Protein AF-A0AAD2D9B4-F1 (afdb_monomer_lite)

Secondary structure (DSSP, 8-state):
------------------------------------HHHHHHHHHHHHHHHHHHHHHHHHHHHHHHHHHHHHHHHH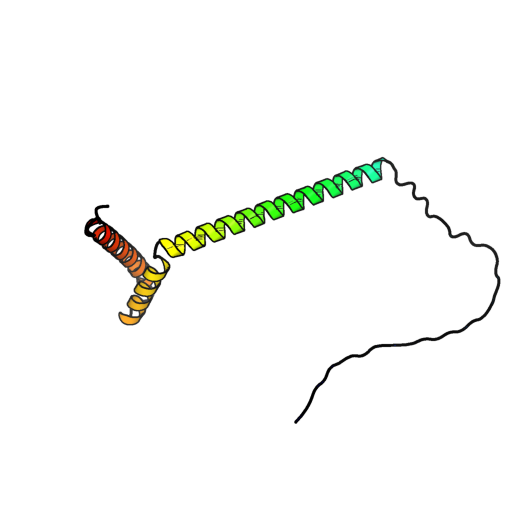HT-HHHHHHHHHHHHHHTT--GGGHHHHHHHHHHHHHHHHHHHHHHS-----

pLDDT: mean 79.65, std 20.53, range [39.72, 98.31]

Radius of gyration: 36.14 Å; chains: 1; bounding box: 75×76×69 Å

Organism: Euplotes crassus (NCBI:txid5936)

Sequence (128 aa):
MSDKSKEENPKTFVTGGEDDKKDDGSQHSGEDNNETEEERKKREEEEAAEQERIRQEEEKAKKRQEQAVLFEEYVEQSGLKYSFQIIFTEIISNQIREDQVFAYTAMRLRQIGSELDNLEKSAPKEEQ

Structure (mmCIF, N/CA/C/O backbone):
data_AF-A0AAD2D9B4-F1
#
_entry.id   AF-A0AAD2D9B4-F1
#
loop_
_atom_site.group_PDB
_atom_site.id
_atom_site.type_symbol
_atom_site.label_atom_id
_atom_site.label_alt_id
_atom_site.label_comp_id
_atom_site.label_asym_id
_atom_site.label_entity_id
_atom_site.label_seq_id
_atom_site.pdbx_PDB_ins_code
_atom_site.Cartn_x
_atom_site.Cartn_y
_atom_site.Cartn_z
_atom_site.occupancy
_atom_site.B_iso_or_equiv
_atom_site.auth_seq_id
_atom_site.auth_comp_id
_atom_site.auth_asym_id
_atom_site.auth_atom_id
_atom_site.pdbx_PDB_model_num
ATOM 1 N N . MET A 1 1 ? 40.328 -26.879 22.144 1.00 39.72 1 MET A N 1
ATOM 2 C CA . MET A 1 1 ? 40.714 -28.217 21.652 1.00 39.72 1 MET A CA 1
ATOM 3 C C . MET A 1 1 ? 39.632 -28.610 20.664 1.00 39.72 1 MET A C 1
ATOM 5 O O . MET A 1 1 ? 38.502 -28.749 21.098 1.00 39.72 1 MET A O 1
ATOM 9 N N . SER A 1 2 ? 39.863 -28.329 19.377 1.00 44.84 2 SER A N 1
ATOM 10 C CA . SER A 1 2 ? 40.110 -29.350 18.329 1.00 44.84 2 SER A CA 1
ATOM 11 C C . SER A 1 2 ? 38.763 -29.742 17.684 1.00 44.84 2 SER A C 1
ATOM 13 O O . SER A 1 2 ? 37.821 -29.993 18.413 1.00 44.84 2 SER A O 1
ATOM 15 N N . ASP A 1 3 ? 38.528 -29.734 16.372 1.00 47.59 3 ASP A N 1
ATOM 16 C CA . ASP A 1 3 ? 39.446 -29.810 15.242 1.00 47.59 3 ASP A CA 1
ATOM 17 C C . ASP A 1 3 ? 38.876 -29.198 13.949 1.00 47.59 3 ASP A C 1
ATOM 19 O O . ASP A 1 3 ? 37.669 -29.079 13.746 1.00 47.59 3 ASP A O 1
ATOM 23 N N . LYS A 1 4 ? 39.820 -28.828 13.081 1.00 52.16 4 LYS A N 1
ATOM 24 C CA . LYS A 1 4 ? 39.692 -28.395 11.684 1.00 52.16 4 LYS A CA 1
ATOM 25 C C . LYS A 1 4 ? 39.481 -29.601 10.759 1.00 52.16 4 LYS A C 1
ATOM 27 O O . LYS A 1 4 ? 40.142 -30.617 10.925 1.00 52.16 4 LYS A O 1
ATOM 32 N N . SER A 1 5 ? 38.731 -29.407 9.681 1.00 53.41 5 SER A N 1
ATOM 33 C CA . SER A 1 5 ? 38.915 -30.053 8.362 1.00 53.41 5 SER A CA 1
ATOM 34 C C . SER A 1 5 ? 38.020 -29.267 7.387 1.00 53.41 5 SER A C 1
ATOM 36 O O . SER A 1 5 ? 36.832 -29.147 7.640 1.00 53.41 5 SER A O 1
ATOM 38 N N . LYS A 1 6 ? 38.454 -28.499 6.375 1.00 51.12 6 LYS A N 1
ATOM 39 C CA . LYS A 1 6 ? 39.564 -28.581 5.408 1.00 51.12 6 LYS A CA 1
ATOM 40 C C . LYS A 1 6 ? 39.600 -29.918 4.682 1.00 51.12 6 LYS A C 1
ATOM 42 O O . LYS A 1 6 ? 40.347 -30.807 5.064 1.00 51.12 6 LYS A O 1
ATOM 47 N N . GLU A 1 7 ? 38.813 -29.995 3.619 1.00 50.00 7 GLU A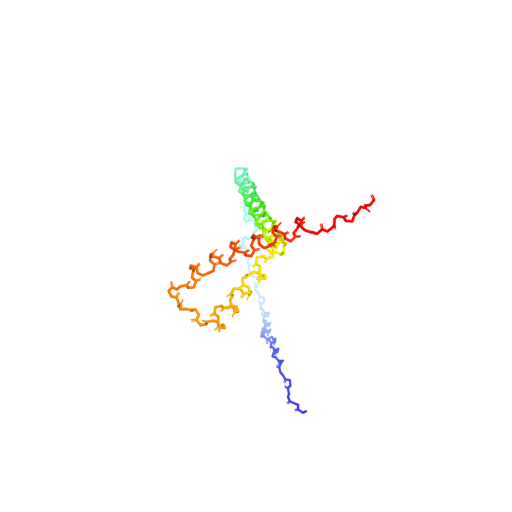 N 1
ATOM 48 C CA . GLU A 1 7 ? 38.896 -31.036 2.606 1.00 50.00 7 GLU A CA 1
ATOM 49 C C . GLU A 1 7 ? 39.417 -30.384 1.316 1.00 50.00 7 GLU A C 1
ATOM 51 O O . GLU A 1 7 ? 38.682 -29.796 0.528 1.00 50.00 7 GLU A O 1
ATOM 56 N N . GLU A 1 8 ? 40.742 -30.391 1.179 1.00 48.50 8 GLU A N 1
ATOM 57 C CA . GLU A 1 8 ? 41.437 -30.242 -0.097 1.00 48.50 8 GLU A CA 1
ATOM 58 C C . GLU A 1 8 ? 41.769 -31.655 -0.576 1.00 48.50 8 GLU A C 1
ATOM 60 O O . GLU A 1 8 ? 42.336 -32.438 0.184 1.00 48.50 8 GLU A O 1
ATOM 65 N N . ASN A 1 9 ? 41.480 -31.970 -1.837 1.00 47.16 9 ASN A N 1
ATOM 66 C CA . ASN A 1 9 ? 42.105 -33.105 -2.508 1.00 47.16 9 ASN A CA 1
ATOM 67 C C . ASN A 1 9 ? 42.480 -32.714 -3.944 1.00 47.16 9 ASN A C 1
ATOM 69 O O . ASN A 1 9 ? 41.607 -32.631 -4.809 1.00 47.16 9 ASN A O 1
ATOM 73 N N . PRO A 1 10 ? 43.770 -32.452 -4.216 1.00 52.94 10 PRO A N 1
ATOM 74 C CA . PRO A 1 10 ? 44.301 -32.332 -5.562 1.00 52.94 10 PRO A CA 1
ATOM 75 C C . PRO A 1 10 ? 45.029 -33.618 -6.010 1.00 52.94 10 PRO A C 1
ATOM 77 O O . PRO A 1 10 ? 45.636 -34.318 -5.205 1.00 52.94 10 PRO A O 1
ATOM 80 N N . LYS A 1 11 ? 45.082 -33.800 -7.338 1.00 52.59 11 LYS A N 1
ATOM 81 C CA . LYS A 1 11 ? 46.029 -34.620 -8.130 1.00 52.59 11 LYS A CA 1
ATOM 82 C C . LYS A 1 11 ? 45.796 -36.137 -8.226 1.00 52.59 11 LYS A C 1
ATOM 84 O O . LYS A 1 11 ? 46.232 -36.925 -7.397 1.00 52.59 11 LYS A O 1
ATOM 89 N N . THR A 1 12 ? 45.340 -36.529 -9.408 1.00 48.00 12 THR A N 1
ATOM 90 C CA . THR A 1 12 ? 45.703 -37.756 -10.134 1.00 48.00 12 THR A CA 1
ATOM 91 C C . THR A 1 12 ? 46.033 -37.313 -11.569 1.00 48.00 12 THR A C 1
ATOM 93 O O . THR A 1 12 ? 45.426 -36.372 -12.063 1.00 48.00 12 THR A O 1
ATOM 96 N N . PHE A 1 13 ? 46.976 -37.842 -12.335 1.00 40.28 13 PHE A N 1
ATOM 97 C CA . PHE A 1 13 ? 48.127 -38.708 -12.128 1.00 40.28 13 PHE A CA 1
ATOM 98 C C . PHE A 1 13 ? 48.972 -38.476 -13.398 1.00 40.28 13 PHE A C 1
ATOM 100 O O . PHE A 1 13 ? 48.437 -38.504 -14.505 1.00 40.28 13 PHE A O 1
ATOM 107 N N . VAL A 1 14 ? 50.262 -38.172 -13.250 1.00 48.69 14 VAL A N 1
ATOM 108 C CA . VAL A 1 14 ? 51.209 -38.087 -14.371 1.00 48.69 14 VAL A CA 1
ATOM 109 C C . VAL A 1 14 ? 51.577 -39.511 -14.772 1.00 48.69 14 VAL A C 1
ATOM 111 O O . VAL A 1 14 ? 52.096 -40.253 -13.944 1.00 48.69 14 VAL A O 1
ATOM 114 N N . THR A 1 15 ? 51.365 -39.880 -16.035 1.00 49.75 15 THR A N 1
ATOM 115 C CA . THR A 1 15 ? 52.122 -40.970 -16.666 1.00 49.75 15 THR A CA 1
ATOM 116 C C . THR A 1 15 ? 52.695 -40.454 -17.973 1.00 49.75 15 THR A C 1
ATOM 118 O O . THR A 1 15 ? 51.970 -40.173 -18.921 1.00 49.75 15 THR A O 1
ATOM 121 N N . GLY A 1 16 ? 54.011 -40.252 -17.958 1.00 42.81 16 GLY A N 1
ATOM 122 C CA . GLY A 1 16 ? 54.818 -40.163 -19.162 1.00 42.81 16 GLY A CA 1
ATOM 123 C C . GLY A 1 16 ? 55.048 -41.563 -19.725 1.00 42.81 16 GLY A C 1
ATOM 124 O O . GLY A 1 16 ? 55.151 -42.536 -18.977 1.00 42.81 16 GLY A O 1
ATOM 125 N N . GLY A 1 17 ? 55.129 -41.627 -21.044 1.00 41.19 17 GLY A N 1
ATOM 126 C CA . GLY A 1 17 ? 55.522 -42.792 -21.818 1.00 41.19 17 GLY A CA 1
ATOM 127 C C . GLY A 1 17 ? 55.848 -42.304 -23.219 1.00 41.19 17 GLY A C 1
ATOM 128 O O . GLY A 1 17 ? 54.961 -42.213 -24.061 1.00 41.19 17 GLY A O 1
ATOM 129 N N . GLU A 1 18 ? 57.097 -41.882 -23.406 1.00 51.19 18 GLU A N 1
ATOM 130 C CA . GLU A 1 18 ? 57.710 -41.687 -24.717 1.00 51.19 18 GLU A CA 1
ATOM 131 C C . GLU A 1 18 ? 57.751 -43.035 -25.442 1.00 51.19 18 GLU A C 1
ATOM 133 O O . GLU A 1 18 ? 58.260 -44.004 -24.888 1.00 51.19 18 GLU A O 1
ATOM 138 N N . ASP A 1 19 ? 57.257 -43.080 -26.678 1.00 48.44 19 ASP A N 1
ATOM 139 C CA . ASP A 1 19 ? 57.765 -44.001 -27.690 1.00 48.44 19 ASP A CA 1
ATOM 140 C C . ASP A 1 19 ? 57.604 -43.372 -29.080 1.00 48.44 19 ASP A C 1
ATOM 142 O O . ASP A 1 19 ? 56.509 -43.108 -29.580 1.00 48.44 19 ASP A O 1
ATOM 146 N N . ASP A 1 20 ? 58.766 -43.106 -29.666 1.00 50.34 20 ASP A N 1
ATOM 147 C CA . ASP A 1 20 ? 59.031 -42.564 -30.989 1.00 50.34 20 ASP A CA 1
ATOM 148 C C . ASP A 1 20 ? 58.555 -43.540 -32.082 1.00 50.34 20 ASP A C 1
ATOM 150 O O . ASP A 1 20 ? 59.124 -44.622 -32.255 1.00 50.34 20 ASP A O 1
ATOM 154 N N . LYS A 1 21 ? 57.564 -43.142 -32.888 1.00 53.25 21 LYS A N 1
ATOM 155 C CA . LYS A 1 21 ? 57.385 -43.662 -34.252 1.00 53.25 21 LYS A CA 1
ATOM 156 C C . LYS A 1 21 ? 56.956 -42.547 -35.195 1.00 53.25 21 LYS A C 1
ATOM 158 O O . LYS A 1 21 ? 55.825 -42.077 -35.169 1.00 53.25 21 LYS A O 1
ATOM 163 N N . LYS A 1 22 ? 57.898 -42.178 -36.064 1.00 50.75 22 LYS A N 1
ATOM 164 C CA . LYS A 1 22 ? 57.657 -41.513 -37.344 1.00 50.75 22 LYS A CA 1
ATOM 165 C C . LYS A 1 22 ? 56.643 -42.331 -38.143 1.00 50.75 22 LYS A C 1
ATOM 167 O O . LYS A 1 22 ? 56.943 -43.475 -38.478 1.00 50.75 22 LYS A O 1
ATOM 172 N N . ASP A 1 23 ? 55.513 -41.725 -38.478 1.00 44.22 23 ASP A N 1
ATOM 173 C CA . ASP A 1 23 ? 54.755 -42.108 -39.659 1.00 44.22 23 ASP A CA 1
ATOM 174 C C . ASP A 1 23 ? 54.192 -40.866 -40.351 1.00 44.22 23 ASP A C 1
ATOM 176 O O . ASP A 1 23 ? 53.851 -39.854 -39.736 1.00 44.22 23 ASP A O 1
ATOM 180 N N . ASP A 1 24 ? 54.252 -40.969 -41.661 1.00 44.50 24 ASP A N 1
ATOM 181 C CA . ASP A 1 24 ? 54.044 -39.995 -42.709 1.00 44.50 24 ASP A CA 1
ATOM 182 C C . ASP A 1 24 ? 52.547 -39.700 -42.894 1.00 44.50 24 ASP A C 1
ATOM 184 O O . ASP A 1 24 ? 51.716 -40.603 -42.907 1.00 44.50 24 ASP A O 1
ATOM 188 N N . GLY A 1 25 ? 52.224 -38.416 -43.057 1.00 50.88 25 GLY A N 1
ATOM 189 C CA . GLY A 1 25 ? 51.124 -38.006 -43.922 1.00 50.88 25 GLY A CA 1
ATOM 190 C C . GLY A 1 25 ? 49.711 -38.358 -43.467 1.00 50.88 25 GLY A C 1
ATOM 191 O O . GLY A 1 25 ? 49.075 -39.255 -44.009 1.00 50.88 25 GLY A O 1
ATOM 192 N N . SER A 1 26 ? 49.122 -37.516 -42.618 1.00 45.16 26 SER A N 1
ATOM 193 C CA . SER A 1 26 ? 47.694 -37.225 -42.766 1.00 45.16 26 SER A CA 1
ATOM 194 C C . SER A 1 26 ? 47.392 -35.798 -42.335 1.00 45.16 26 SER A C 1
ATOM 196 O O . SER A 1 26 ? 47.573 -35.405 -41.186 1.00 45.16 26 SER A O 1
ATOM 198 N N . GLN A 1 27 ? 46.976 -35.017 -43.323 1.00 49.09 27 GLN A N 1
ATOM 199 C CA . GLN A 1 27 ? 46.682 -33.596 -43.272 1.00 49.09 27 GLN A CA 1
ATOM 200 C C . GLN A 1 27 ? 45.647 -33.282 -42.188 1.00 49.09 27 GLN A C 1
ATOM 202 O O . GLN A 1 27 ? 44.495 -33.700 -42.272 1.00 49.09 27 GLN A O 1
ATOM 207 N N . HIS A 1 28 ? 46.041 -32.479 -41.206 1.00 50.56 28 HIS A N 1
ATOM 208 C CA . HIS A 1 28 ? 45.096 -31.725 -40.401 1.00 50.56 28 HIS A CA 1
ATOM 209 C C . HIS A 1 28 ? 45.619 -30.301 -40.263 1.00 50.56 28 HIS A C 1
ATOM 211 O O . HIS A 1 28 ? 46.474 -30.004 -39.432 1.00 50.56 28 HIS A O 1
ATOM 217 N N . SER A 1 29 ? 45.138 -29.419 -41.132 1.00 47.28 29 SER A N 1
ATOM 218 C CA . SER A 1 29 ? 45.183 -27.985 -40.883 1.00 47.28 29 SER A CA 1
ATOM 219 C C . SER A 1 29 ? 44.102 -27.297 -41.700 1.00 47.28 29 SER A C 1
ATOM 221 O O . SER A 1 29 ? 44.191 -27.257 -42.926 1.00 47.28 29 SER A O 1
ATOM 223 N N . GLY A 1 30 ? 43.139 -26.729 -40.982 1.00 43.69 30 GLY A N 1
ATOM 224 C CA . GLY A 1 30 ? 42.223 -25.718 -41.484 1.00 43.69 30 GLY A CA 1
ATOM 225 C C . GLY A 1 30 ? 40.934 -26.301 -42.026 1.00 43.69 30 GLY A C 1
ATOM 226 O O . GLY A 1 30 ? 40.793 -26.452 -43.231 1.00 43.69 30 GLY A O 1
ATOM 227 N N . GLU A 1 31 ? 39.980 -26.582 -41.138 1.00 47.56 31 GLU A N 1
ATOM 228 C CA . GLU A 1 31 ? 38.575 -26.428 -41.509 1.00 47.56 31 GLU A CA 1
ATOM 229 C C . GLU A 1 31 ? 38.428 -25.038 -42.141 1.00 47.56 31 GLU A C 1
ATOM 231 O O . GLU A 1 31 ? 38.812 -24.026 -41.547 1.00 47.56 31 GLU A O 1
ATOM 236 N N . ASP A 1 32 ? 37.996 -25.026 -43.400 1.00 48.06 32 ASP A N 1
ATOM 237 C CA . ASP A 1 32 ? 37.779 -23.837 -44.206 1.00 48.06 32 ASP A CA 1
ATOM 238 C C . ASP A 1 32 ? 36.858 -22.868 -43.451 1.00 48.06 32 ASP A C 1
ATOM 240 O O . ASP A 1 32 ? 35.642 -23.049 -43.403 1.00 48.06 32 ASP A O 1
ATOM 244 N N . ASN A 1 33 ? 37.442 -21.810 -42.883 1.00 58.25 33 ASN A N 1
ATOM 245 C CA . ASN A 1 33 ? 36.734 -20.623 -42.399 1.00 58.25 33 ASN A CA 1
ATOM 246 C C . ASN A 1 33 ? 36.189 -19.833 -43.596 1.00 58.25 33 ASN A C 1
ATOM 248 O O . ASN A 1 33 ? 36.618 -18.712 -43.869 1.00 58.25 33 ASN A O 1
ATOM 252 N N . ASN A 1 34 ? 35.269 -20.435 -44.339 1.00 60.94 34 ASN A N 1
ATOM 253 C CA . ASN A 1 34 ? 34.517 -19.763 -45.382 1.00 60.94 34 ASN A CA 1
ATOM 254 C C . ASN A 1 34 ? 33.073 -19.606 -44.900 1.00 60.94 34 ASN A C 1
ATOM 256 O O . ASN A 1 34 ? 32.141 -20.091 -45.537 1.00 60.94 34 ASN A O 1
ATOM 260 N N . GLU A 1 35 ? 32.910 -18.963 -43.733 1.00 61.31 35 GLU A N 1
ATOM 261 C CA . GLU A 1 35 ? 31.621 -18.389 -43.341 1.00 61.31 35 GLU A CA 1
ATOM 262 C C . GLU A 1 35 ? 31.160 -17.519 -44.508 1.00 61.31 35 GLU A C 1
ATOM 264 O O . GLU A 1 35 ? 31.856 -16.591 -44.941 1.00 61.31 35 GLU A O 1
ATOM 269 N N . THR A 1 36 ? 29.997 -17.850 -45.054 1.00 78.56 36 THR A N 1
ATOM 270 C CA . THR A 1 36 ? 29.417 -17.024 -46.108 1.00 78.56 36 THR A CA 1
ATOM 271 C C . THR A 1 36 ? 29.045 -15.662 -45.529 1.00 78.56 36 THR A C 1
ATOM 273 O O . THR A 1 36 ? 28.669 -15.535 -44.364 1.00 78.56 36 THR A O 1
ATOM 276 N N . GLU A 1 37 ? 29.126 -14.610 -46.343 1.00 79.00 37 GLU A N 1
ATOM 277 C CA . GLU A 1 37 ? 28.743 -13.252 -45.930 1.00 79.00 37 GLU A CA 1
ATOM 278 C C . GLU A 1 37 ? 27.298 -13.202 -45.386 1.00 79.00 37 GLU A C 1
ATOM 280 O O . GLU A 1 37 ? 26.989 -12.408 -44.498 1.00 79.00 37 GLU A O 1
ATOM 285 N N . GLU A 1 38 ? 26.436 -14.120 -45.838 1.00 77.06 38 GLU A N 1
ATOM 286 C CA . GLU A 1 38 ? 25.091 -14.337 -45.295 1.00 77.06 38 GLU A CA 1
ATOM 287 C C . GLU A 1 38 ? 25.075 -14.918 -43.871 1.00 77.06 38 GLU A C 1
ATOM 289 O O . GLU A 1 38 ? 24.285 -14.457 -43.047 1.00 77.06 38 GLU A O 1
ATOM 294 N N . GLU A 1 39 ? 25.933 -15.889 -43.542 1.00 81.88 39 GLU A N 1
ATOM 295 C CA . GLU A 1 39 ? 26.030 -16.457 -42.187 1.00 81.88 39 GLU A CA 1
ATOM 296 C C . GLU A 1 39 ? 26.548 -15.428 -41.186 1.00 81.88 39 GLU A C 1
ATOM 298 O O . GLU A 1 39 ? 25.989 -15.283 -40.096 1.00 81.88 39 GLU A O 1
ATOM 303 N N . ARG A 1 40 ? 27.549 -14.642 -41.593 1.00 84.19 40 ARG A N 1
ATOM 304 C CA . ARG A 1 40 ? 28.077 -13.548 -40.777 1.00 84.19 40 ARG A CA 1
ATOM 305 C C . ARG A 1 40 ? 27.013 -12.487 -40.506 1.00 84.19 40 ARG A C 1
ATOM 307 O O . ARG A 1 40 ? 26.824 -12.079 -39.363 1.00 84.19 40 ARG A O 1
ATOM 314 N N . LYS A 1 41 ? 26.266 -12.090 -41.539 1.00 87.00 41 LYS A N 1
ATOM 315 C CA . LYS A 1 41 ? 25.181 -11.114 -41.406 1.00 87.00 41 LYS A CA 1
ATOM 316 C C . LYS A 1 41 ? 24.046 -11.628 -40.517 1.00 87.00 41 LYS A C 1
ATOM 318 O O . LYS A 1 41 ? 23.538 -10.886 -39.682 1.00 87.00 41 LYS A O 1
ATOM 323 N N . LYS A 1 42 ? 23.674 -12.903 -40.651 1.00 89.62 42 LYS A N 1
ATOM 324 C CA . LYS A 1 42 ? 22.644 -13.531 -39.815 1.00 89.62 42 LYS A CA 1
ATOM 325 C C . LYS A 1 42 ? 23.051 -13.575 -38.340 1.00 89.62 42 LYS A C 1
ATOM 327 O O . LYS A 1 42 ? 22.221 -13.314 -37.475 1.00 89.62 42 LYS A O 1
ATOM 332 N N . ARG A 1 43 ? 24.322 -13.866 -38.055 1.00 86.62 43 ARG A N 1
ATOM 333 C CA . ARG A 1 43 ? 24.867 -13.859 -36.694 1.00 86.62 43 ARG A CA 1
ATOM 334 C C . ARG A 1 43 ? 24.873 -12.457 -36.082 1.00 86.62 43 ARG A C 1
ATOM 336 O O . ARG A 1 43 ? 24.458 -12.296 -34.942 1.00 86.62 43 ARG A O 1
ATOM 343 N N . GLU A 1 44 ? 25.284 -11.446 -36.845 1.00 89.81 44 GLU A N 1
ATOM 344 C CA . GLU A 1 44 ? 25.244 -10.045 -36.405 1.00 89.81 44 GLU A CA 1
ATOM 345 C C . GLU A 1 44 ? 23.801 -9.578 -36.112 1.00 89.81 44 GLU A C 1
ATOM 347 O O . GLU A 1 44 ? 23.562 -8.884 -35.123 1.00 89.81 44 GLU A O 1
ATOM 352 N N . GLU A 1 45 ? 22.820 -9.996 -36.922 1.00 90.00 45 GLU A N 1
ATOM 353 C CA . GLU A 1 45 ? 21.394 -9.720 -36.682 1.00 90.00 45 GLU A CA 1
ATOM 354 C C . GLU A 1 45 ? 20.854 -10.430 -35.425 1.00 90.00 45 GLU A C 1
ATOM 356 O O . GLU A 1 45 ? 20.084 -9.835 -34.666 1.00 90.00 45 GLU A O 1
ATOM 361 N N . GLU A 1 46 ? 21.265 -11.675 -35.175 1.00 90.50 46 GLU A N 1
ATOM 362 C CA . GLU A 1 46 ? 20.873 -12.442 -33.986 1.00 90.50 46 GLU A CA 1
ATOM 363 C C . GLU A 1 46 ? 21.480 -11.857 -32.702 1.00 90.50 46 GLU A C 1
ATOM 365 O O . GLU A 1 46 ? 20.759 -11.641 -31.726 1.00 90.50 46 GLU A O 1
ATOM 370 N N . GLU A 1 47 ? 22.765 -11.494 -32.726 1.00 93.12 47 GLU A N 1
ATOM 371 C CA . GLU A 1 47 ? 23.447 -10.831 -31.609 1.00 93.12 47 GLU A CA 1
ATOM 372 C C . GLU A 1 47 ? 22.821 -9.458 -31.302 1.00 93.12 47 GLU A C 1
ATOM 374 O O . GLU A 1 47 ? 22.603 -9.118 -30.136 1.00 93.12 47 GLU A O 1
ATOM 379 N N . ALA A 1 48 ? 22.458 -8.681 -32.329 1.00 92.69 48 ALA A N 1
ATOM 380 C CA . ALA A 1 48 ? 21.758 -7.410 -32.148 1.00 92.69 48 ALA A CA 1
ATOM 381 C C . ALA A 1 48 ? 20.353 -7.599 -31.546 1.00 92.69 48 ALA A C 1
ATOM 383 O O . ALA A 1 48 ? 19.946 -6.840 -30.661 1.00 92.69 48 ALA A O 1
ATOM 384 N N . ALA A 1 49 ? 19.612 -8.620 -31.989 1.00 92.94 49 ALA A N 1
ATOM 385 C CA . ALA A 1 49 ? 18.301 -8.946 -31.435 1.00 92.94 49 ALA A CA 1
ATOM 386 C C . ALA A 1 49 ? 18.394 -9.417 -29.974 1.00 92.94 49 ALA A C 1
ATOM 388 O O . ALA A 1 49 ? 17.544 -9.060 -29.154 1.00 92.94 49 ALA A O 1
ATOM 389 N N . GLU A 1 50 ? 19.424 -10.189 -29.626 1.00 93.69 50 GLU A N 1
ATOM 390 C CA . GLU A 1 50 ? 19.667 -10.629 -28.254 1.00 93.69 50 GLU A CA 1
ATOM 391 C C . GLU A 1 50 ? 20.050 -9.460 -27.337 1.00 93.69 50 GLU A C 1
ATOM 393 O O . GLU A 1 50 ? 19.461 -9.314 -26.263 1.00 93.69 50 GLU A O 1
ATOM 398 N N . GLN A 1 51 ? 20.935 -8.563 -27.781 1.00 91.50 51 GLN A N 1
ATOM 399 C CA . GLN A 1 51 ? 21.276 -7.350 -27.028 1.00 91.50 51 GLN A CA 1
ATOM 400 C C . GLN A 1 51 ? 20.056 -6.458 -26.776 1.00 91.50 51 GLN A C 1
ATOM 402 O O . GLN A 1 51 ? 19.870 -5.961 -25.663 1.00 91.50 51 GLN A O 1
ATOM 407 N N . GLU A 1 52 ? 19.187 -6.287 -27.773 1.00 93.00 52 GLU A N 1
ATOM 408 C CA . GLU A 1 52 ? 17.958 -5.508 -27.611 1.00 93.00 52 GLU A CA 1
ATOM 409 C C . GLU A 1 52 ? 16.980 -6.182 -26.633 1.00 93.00 52 GLU A C 1
ATOM 411 O O . GLU A 1 52 ? 16.354 -5.508 -25.813 1.00 93.00 52 GLU A O 1
ATOM 416 N N . ARG A 1 53 ? 16.881 -7.518 -26.639 1.00 93.75 53 ARG A N 1
ATOM 417 C CA . ARG A 1 53 ? 16.076 -8.250 -25.647 1.00 93.75 53 ARG A CA 1
ATOM 418 C C . ARG A 1 53 ? 16.602 -8.070 -24.226 1.00 93.75 53 ARG A C 1
ATOM 420 O O . ARG A 1 53 ? 15.795 -7.807 -23.332 1.00 93.75 53 ARG A O 1
ATOM 427 N N . ILE A 1 54 ? 17.916 -8.184 -24.028 1.00 94.25 54 ILE A N 1
ATOM 428 C CA . ILE A 1 54 ? 18.564 -7.969 -22.725 1.00 94.25 54 ILE A CA 1
ATOM 429 C C . ILE A 1 54 ? 18.279 -6.548 -22.241 1.00 94.25 54 ILE A C 1
ATOM 431 O O . ILE A 1 54 ? 17.775 -6.361 -21.135 1.00 94.25 54 ILE A O 1
ATOM 435 N N . ARG A 1 55 ? 18.482 -5.548 -23.103 1.00 93.94 55 ARG A N 1
ATOM 436 C CA . ARG A 1 55 ? 18.194 -4.147 -22.784 1.00 93.94 55 ARG A CA 1
ATOM 437 C C . ARG A 1 55 ? 16.736 -3.934 -22.369 1.00 93.94 55 ARG A C 1
ATOM 439 O O . ARG A 1 55 ? 16.464 -3.261 -21.376 1.00 93.94 55 ARG A O 1
ATOM 446 N N . GLN A 1 56 ? 15.780 -4.511 -23.096 1.00 93.25 56 GLN A N 1
ATOM 447 C CA . GLN A 1 56 ? 14.360 -4.404 -22.745 1.00 93.25 56 GLN A CA 1
ATOM 448 C C . GLN A 1 56 ? 14.033 -5.074 -21.408 1.00 93.25 56 GLN A C 1
ATOM 450 O O . GLN A 1 56 ? 13.161 -4.603 -20.671 1.00 93.25 56 GLN A O 1
ATOM 455 N N . GLU A 1 57 ? 14.691 -6.186 -21.089 1.00 92.94 57 GLU A N 1
ATOM 456 C CA . GLU A 1 57 ? 14.531 -6.866 -19.808 1.00 92.94 57 GLU A CA 1
ATOM 457 C C . GLU A 1 57 ? 15.110 -6.041 -18.653 1.00 92.94 57 GLU A C 1
ATOM 459 O O . GLU A 1 57 ? 14.435 -5.869 -17.632 1.00 92.94 57 GLU A O 1
ATOM 464 N N . GLU A 1 58 ? 16.286 -5.447 -18.842 1.00 93.94 58 GLU A N 1
ATOM 465 C CA . GLU A 1 58 ? 16.907 -4.524 -17.890 1.00 93.94 58 GLU A CA 1
ATOM 466 C C . GLU A 1 58 ? 16.040 -3.283 -17.654 1.00 93.94 58 GLU A C 1
ATOM 468 O O . GLU A 1 58 ? 15.781 -2.914 -16.507 1.00 93.94 58 GLU A O 1
ATOM 473 N N . GLU A 1 59 ? 15.499 -2.670 -18.710 1.00 94.19 59 GLU A N 1
ATOM 474 C CA . GLU A 1 59 ? 14.585 -1.530 -18.579 1.00 94.19 59 GLU A CA 1
ATOM 475 C C . GLU A 1 59 ? 13.303 -1.908 -17.819 1.00 94.19 59 GLU A C 1
ATOM 477 O O . GLU A 1 59 ? 12.816 -1.137 -16.986 1.00 94.19 59 GLU A O 1
ATOM 482 N N . LYS A 1 60 ? 12.750 -3.106 -18.052 1.00 94.12 60 LYS A N 1
ATOM 483 C CA . LYS A 1 60 ? 11.598 -3.615 -17.286 1.00 94.12 60 LYS A CA 1
ATOM 484 C C . LYS A 1 60 ? 11.956 -3.886 -15.828 1.00 94.12 60 LYS A C 1
ATOM 486 O O . LYS A 1 60 ? 11.135 -3.634 -14.946 1.00 94.12 60 LYS A O 1
ATOM 491 N N . ALA A 1 61 ? 13.136 -4.434 -15.556 1.00 93.44 61 ALA A N 1
ATOM 492 C CA . ALA A 1 61 ? 13.616 -4.657 -14.196 1.00 93.44 61 ALA A CA 1
ATOM 493 C C . ALA A 1 61 ? 13.789 -3.325 -13.455 1.00 93.44 61 ALA A C 1
ATOM 495 O O . ALA A 1 61 ? 13.262 -3.172 -12.354 1.00 93.44 61 ALA A O 1
ATOM 496 N N . LYS A 1 62 ? 14.403 -2.332 -14.104 1.00 94.44 62 LYS A N 1
ATOM 497 C CA . LYS A 1 62 ? 14.573 -0.983 -13.561 1.00 94.44 62 LYS A CA 1
ATOM 49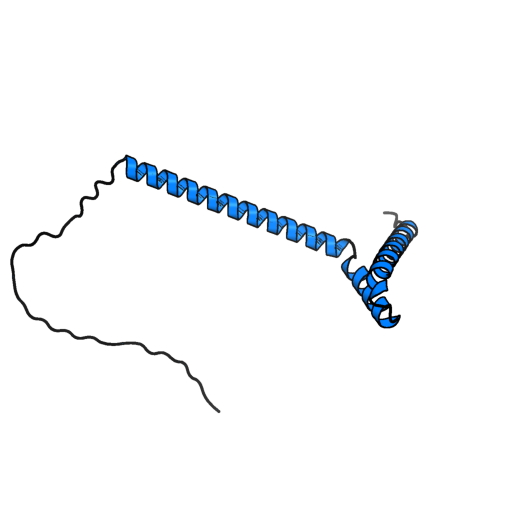8 C C . LYS A 1 62 ? 13.235 -0.316 -13.244 1.00 94.44 62 LYS A C 1
ATOM 500 O O . LYS A 1 62 ? 13.047 0.158 -12.131 1.00 94.44 62 LYS A O 1
ATOM 505 N N . LYS A 1 63 ? 12.265 -0.362 -14.164 1.00 94.25 63 LYS A N 1
ATOM 506 C CA . LYS A 1 63 ? 10.915 0.180 -13.915 1.00 94.25 63 LYS A CA 1
ATOM 507 C C . LYS A 1 63 ? 10.223 -0.493 -12.728 1.00 94.25 63 LYS A C 1
ATOM 509 O O . LYS A 1 63 ? 9.572 0.184 -11.941 1.00 94.25 63 LYS A O 1
ATOM 514 N N . ARG A 1 64 ? 10.362 -1.816 -12.578 1.00 94.00 64 ARG A N 1
ATOM 515 C CA . ARG A 1 64 ? 9.823 -2.543 -11.413 1.00 94.00 64 ARG A CA 1
ATOM 516 C C . ARG A 1 64 ? 10.491 -2.101 -10.115 1.00 94.00 64 ARG A C 1
ATOM 518 O O . ARG A 1 64 ? 9.805 -1.944 -9.112 1.00 94.00 64 ARG A O 1
ATOM 525 N N . GLN A 1 65 ? 11.801 -1.882 -10.141 1.00 94.31 65 GLN A N 1
ATOM 526 C CA . GLN A 1 65 ? 12.541 -1.392 -8.984 1.00 94.31 65 GLN A CA 1
ATOM 527 C C . GLN A 1 65 ? 12.108 0.028 -8.599 1.00 94.31 65 GLN A C 1
ATOM 529 O O . GLN A 1 65 ? 11.826 0.277 -7.434 1.00 94.31 65 GLN A O 1
ATOM 534 N N . GLU A 1 66 ? 11.986 0.938 -9.566 1.00 94.62 66 GLU A N 1
ATOM 535 C CA . GLU A 1 66 ? 11.487 2.300 -9.332 1.00 94.62 66 GLU A CA 1
ATOM 536 C C . GLU A 1 66 ? 10.070 2.287 -8.735 1.00 94.62 66 GLU A C 1
ATOM 538 O O . GLU A 1 66 ? 9.791 3.003 -7.777 1.00 94.62 66 GLU A O 1
ATOM 543 N N . GLN A 1 67 ? 9.184 1.422 -9.243 1.00 94.50 67 GLN A N 1
ATOM 544 C CA . GLN A 1 67 ? 7.839 1.242 -8.685 1.00 94.50 67 GLN A CA 1
ATOM 545 C C . GLN A 1 67 ? 7.856 0.697 -7.255 1.00 94.50 67 GLN A C 1
ATOM 547 O O . GLN A 1 67 ? 7.044 1.131 -6.441 1.00 94.50 67 GLN A O 1
ATOM 552 N N . ALA A 1 68 ? 8.761 -0.233 -6.941 1.00 94.50 68 ALA A N 1
ATOM 553 C CA . ALA A 1 68 ? 8.900 -0.768 -5.591 1.00 94.50 68 ALA A CA 1
ATOM 554 C C . ALA A 1 68 ? 9.325 0.323 -4.601 1.00 94.50 68 ALA A C 1
ATOM 556 O O . ALA A 1 68 ? 8.720 0.436 -3.541 1.00 94.50 68 ALA A O 1
ATOM 557 N N . VAL A 1 69 ? 10.279 1.178 -4.983 1.00 95.50 69 VAL A N 1
ATOM 558 C CA . VAL A 1 69 ? 10.724 2.310 -4.152 1.00 95.50 69 VAL A CA 1
ATOM 559 C C . VAL A 1 69 ? 9.577 3.287 -3.888 1.00 95.50 69 VAL A C 1
ATOM 561 O O . VAL A 1 69 ? 9.325 3.640 -2.740 1.00 95.50 69 VAL A O 1
ATOM 564 N N . LEU A 1 70 ? 8.832 3.678 -4.928 1.00 94.69 70 LEU A N 1
ATOM 565 C CA . LEU A 1 70 ? 7.676 4.572 -4.771 1.00 94.69 70 LEU A CA 1
ATOM 566 C C . LEU A 1 70 ? 6.582 3.955 -3.890 1.00 94.69 70 LEU A C 1
ATOM 568 O O . LEU A 1 70 ? 5.918 4.653 -3.125 1.00 94.69 70 LEU A O 1
ATOM 572 N N . PHE A 1 71 ? 6.377 2.644 -4.005 1.00 94.06 71 PHE A N 1
ATOM 573 C CA . PHE A 1 71 ? 5.423 1.928 -3.171 1.00 94.06 71 PHE A CA 1
ATOM 574 C C . PHE A 1 71 ? 5.866 1.884 -1.704 1.00 94.06 71 PHE A C 1
ATOM 576 O O . PHE A 1 71 ? 5.047 2.131 -0.821 1.00 94.06 71 PHE A O 1
ATOM 583 N N . GLU A 1 72 ? 7.141 1.599 -1.437 1.00 92.69 72 GLU A N 1
ATOM 584 C CA . GLU A 1 72 ? 7.703 1.617 -0.083 1.00 92.69 72 GLU A CA 1
ATOM 585 C C . GLU A 1 72 ? 7.559 3.002 0.553 1.00 92.69 72 GLU A C 1
ATOM 587 O O . GLU A 1 72 ? 7.023 3.114 1.656 1.00 92.69 72 GLU A O 1
ATOM 592 N N . GLU A 1 73 ? 7.919 4.057 -0.182 1.00 94.38 73 GLU A N 1
ATOM 593 C CA . GLU A 1 73 ? 7.766 5.440 0.270 1.00 94.38 73 GLU A CA 1
ATOM 594 C C . GLU A 1 73 ? 6.301 5.771 0.602 1.00 94.38 73 GLU A C 1
ATOM 596 O O . GLU A 1 73 ? 6.005 6.316 1.667 1.00 94.38 73 GLU A O 1
ATOM 601 N N . TYR A 1 74 ? 5.359 5.371 -0.258 1.00 92.56 74 TYR A N 1
ATOM 602 C CA . TYR A 1 74 ? 3.930 5.541 0.003 1.00 92.56 74 TYR A CA 1
ATOM 603 C C . TYR A 1 74 ? 3.475 4.812 1.278 1.00 92.56 74 TYR A C 1
ATOM 605 O O . TYR A 1 74 ? 2.718 5.368 2.081 1.00 92.56 74 TYR A O 1
ATOM 613 N N . VAL A 1 75 ? 3.918 3.571 1.491 1.00 90.88 75 VAL A N 1
ATOM 614 C CA . VAL A 1 75 ? 3.559 2.786 2.684 1.00 90.88 75 VAL A CA 1
ATOM 615 C C . VAL A 1 75 ? 4.094 3.439 3.960 1.00 90.88 75 VAL A C 1
ATOM 617 O O . VAL A 1 75 ? 3.396 3.440 4.979 1.00 90.88 75 VAL A O 1
ATOM 620 N N . GLU A 1 76 ? 5.299 4.007 3.913 1.00 89.25 76 GLU A N 1
ATOM 621 C CA . GLU A 1 76 ? 5.903 4.705 5.049 1.00 89.25 76 GLU A CA 1
ATOM 622 C C . GLU A 1 76 ? 5.205 6.035 5.353 1.00 89.25 76 GLU A C 1
ATOM 624 O O . GLU A 1 76 ? 4.841 6.284 6.504 1.00 89.25 76 GLU A O 1
ATOM 629 N N . GLN A 1 77 ? 4.959 6.861 4.334 1.00 90.06 77 GLN A N 1
ATOM 630 C CA . GLN A 1 77 ? 4.386 8.201 4.507 1.00 90.06 77 GLN A CA 1
ATOM 631 C C . GLN A 1 77 ? 2.893 8.185 4.848 1.00 90.06 77 GLN A C 1
ATOM 633 O O . GLN A 1 77 ? 2.420 9.028 5.605 1.00 90.06 77 GLN A O 1
ATOM 638 N N . SER A 1 78 ? 2.136 7.220 4.325 1.00 89.50 78 SER A N 1
ATOM 639 C CA . SER A 1 78 ? 0.683 7.140 4.540 1.00 89.50 78 SER A CA 1
ATOM 640 C C . SER A 1 78 ? 0.276 6.726 5.958 1.00 89.50 78 SER A C 1
ATOM 642 O O . SER A 1 78 ? -0.902 6.796 6.302 1.00 89.50 78 SER A O 1
ATOM 644 N N . GLY A 1 79 ? 1.204 6.214 6.774 1.00 89.75 79 GLY A N 1
ATOM 645 C CA . GLY A 1 79 ? 0.877 5.657 8.090 1.00 89.75 79 GLY A CA 1
ATOM 646 C C . GLY A 1 79 ? 0.041 4.367 8.034 1.00 89.75 79 GLY A C 1
ATOM 647 O O . GLY A 1 79 ? -0.450 3.906 9.071 1.00 89.75 79 GLY A O 1
ATOM 648 N N . LEU A 1 80 ? -0.103 3.744 6.853 1.00 92.06 80 LEU A N 1
ATOM 649 C CA . LEU A 1 80 ? -0.852 2.494 6.670 1.00 92.06 80 LEU A CA 1
ATOM 650 C C . LEU A 1 80 ? -0.326 1.388 7.586 1.00 92.06 80 LEU A C 1
ATOM 652 O O . LEU A 1 80 ? -1.108 0.714 8.257 1.00 92.06 80 LEU A O 1
ATOM 656 N N . LYS A 1 81 ? 1.001 1.239 7.673 1.00 93.94 81 LYS A N 1
ATOM 657 C CA . LYS A 1 81 ? 1.650 0.242 8.535 1.00 93.94 81 LYS A CA 1
ATOM 658 C C . LYS A 1 81 ? 1.199 0.363 9.993 1.00 93.94 81 LYS A C 1
ATOM 660 O O . LYS A 1 81 ? 0.789 -0.632 10.588 1.00 93.94 81 LYS A O 1
ATOM 665 N N . TYR A 1 82 ? 1.233 1.572 10.550 1.00 94.19 82 TYR A N 1
ATOM 666 C CA . TYR A 1 82 ? 0.822 1.824 11.932 1.00 94.19 82 TYR A CA 1
ATOM 667 C C . TYR A 1 82 ? -0.679 1.614 12.125 1.00 94.19 82 TYR A C 1
ATOM 669 O O . TYR A 1 82 ? -1.091 0.994 13.102 1.00 94.19 82 TYR A O 1
ATOM 677 N N . SER A 1 83 ? -1.493 2.042 11.158 1.00 95.81 83 SER A N 1
ATOM 678 C CA . SER A 1 83 ? -2.944 1.832 11.187 1.00 95.81 83 SER A CA 1
ATOM 679 C C . SER A 1 83 ? -3.292 0.344 11.282 1.00 95.81 83 SER A C 1
ATOM 681 O O . SER A 1 83 ? -4.065 -0.058 12.149 1.00 95.81 83 SER A O 1
ATOM 683 N N . PHE A 1 84 ? -2.665 -0.502 10.459 1.00 96.69 84 PHE A N 1
ATOM 684 C CA . PHE A 1 84 ? -2.868 -1.951 10.526 1.00 96.69 84 PHE A CA 1
ATOM 685 C C . PHE A 1 84 ? -2.348 -2.570 11.828 1.00 96.69 84 PHE A C 1
ATOM 687 O O . PHE A 1 84 ? -2.996 -3.468 12.358 1.00 96.69 84 PHE A O 1
ATOM 694 N N . GLN A 1 85 ? -1.228 -2.093 12.381 1.00 97.06 85 GLN A N 1
ATOM 695 C CA . GLN A 1 85 ? -0.730 -2.560 13.683 1.00 97.06 85 GLN A CA 1
ATOM 696 C C . GLN A 1 85 ? -1.708 -2.253 14.825 1.00 97.06 85 GLN A C 1
ATOM 698 O O . GLN A 1 85 ? -1.960 -3.119 15.667 1.00 97.06 85 GLN A O 1
ATOM 703 N N . ILE A 1 86 ? -2.286 -1.048 14.835 1.00 97.00 86 ILE A N 1
ATOM 704 C CA . ILE A 1 86 ? -3.307 -0.642 15.809 1.00 97.00 86 ILE A CA 1
ATOM 705 C C . ILE A 1 86 ? -4.531 -1.545 15.671 1.00 97.00 86 ILE A C 1
ATOM 707 O O . ILE A 1 86 ? -4.928 -2.190 16.638 1.00 97.00 86 ILE A O 1
ATOM 711 N N . ILE A 1 87 ? -5.071 -1.669 14.456 1.00 98.06 87 ILE A N 1
ATOM 712 C CA . ILE A 1 87 ? -6.257 -2.491 14.183 1.00 98.06 87 ILE A CA 1
ATOM 713 C C . ILE A 1 87 ? -6.022 -3.949 14.576 1.00 98.06 87 ILE A C 1
ATOM 715 O O . ILE A 1 87 ? -6.887 -4.574 15.183 1.00 98.06 87 ILE A O 1
ATOM 719 N N . PHE A 1 88 ? -4.853 -4.503 14.262 1.00 98.06 88 PHE A N 1
ATOM 720 C CA . PHE A 1 88 ? -4.520 -5.877 14.619 1.00 98.06 88 PHE A CA 1
ATOM 721 C C . PHE A 1 88 ? -4.469 -6.074 16.138 1.00 98.06 88 PHE A C 1
ATOM 723 O O . PHE A 1 88 ? -5.013 -7.045 16.665 1.00 98.06 88 PHE A O 1
ATOM 730 N N . THR A 1 89 ? -3.878 -5.117 16.853 1.00 98.19 89 THR A N 1
ATOM 731 C CA . THR A 1 89 ? -3.853 -5.119 18.320 1.00 98.19 89 THR A CA 1
ATOM 732 C C . THR A 1 89 ? -5.266 -5.035 18.898 1.00 98.19 89 THR A C 1
ATOM 734 O O . THR A 1 89 ? -5.590 -5.772 19.831 1.00 98.19 89 THR A O 1
ATOM 737 N N . GLU A 1 90 ? -6.129 -4.190 18.327 1.00 97.81 90 GLU A N 1
ATOM 738 C CA . GLU A 1 90 ? -7.539 -4.077 18.712 1.00 97.81 90 GLU A CA 1
ATOM 739 C C . GLU A 1 90 ? -8.306 -5.382 18.457 1.00 97.81 90 GLU A C 1
ATOM 741 O O . GLU A 1 90 ? -9.069 -5.809 19.320 1.00 97.81 90 GLU A O 1
ATOM 746 N N . ILE A 1 91 ? -8.081 -6.047 17.318 1.00 98.31 91 ILE A N 1
ATOM 747 C CA . ILE A 1 91 ? -8.716 -7.332 16.985 1.00 98.31 91 ILE A CA 1
ATOM 748 C C . ILE A 1 91 ? -8.415 -8.379 18.059 1.00 98.31 91 ILE A C 1
ATOM 750 O O . ILE A 1 91 ? -9.338 -9.028 18.553 1.00 98.31 91 ILE A O 1
ATOM 754 N N . ILE A 1 92 ? -7.142 -8.514 18.443 1.00 97.75 92 ILE A N 1
ATOM 755 C CA . ILE A 1 92 ? -6.712 -9.469 19.473 1.00 97.75 92 ILE A CA 1
ATOM 756 C C . ILE A 1 92 ? -7.285 -9.078 20.837 1.00 97.75 92 ILE A C 1
ATOM 758 O O . ILE A 1 92 ? -7.866 -9.913 21.529 1.00 97.75 92 ILE A O 1
ATOM 762 N N . SER A 1 93 ? -7.139 -7.809 21.222 1.00 97.88 93 SER A N 1
ATOM 763 C CA . SER A 1 93 ? -7.503 -7.338 22.564 1.00 97.88 93 SER A CA 1
ATOM 764 C C . SER A 1 93 ? -9.011 -7.384 22.805 1.00 97.88 93 SER A C 1
ATOM 766 O O . SER A 1 93 ? -9.451 -7.759 23.889 1.00 97.88 93 SER A O 1
ATOM 768 N N . ASN A 1 94 ? -9.801 -7.053 21.782 1.00 97.81 94 ASN A N 1
ATOM 769 C CA . ASN A 1 94 ? -11.261 -7.045 21.848 1.00 97.81 94 ASN A CA 1
ATOM 770 C C . ASN A 1 94 ? -11.881 -8.394 21.458 1.00 97.81 94 ASN A C 1
ATOM 772 O O . ASN A 1 94 ? -13.106 -8.500 21.421 1.00 97.81 94 ASN A O 1
ATOM 776 N N . GLN A 1 95 ? -11.057 -9.406 21.157 1.00 97.62 95 GLN A N 1
ATOM 777 C CA . GLN A 1 95 ? -11.493 -10.739 20.729 1.00 97.62 95 GLN A CA 1
ATOM 778 C C . GLN A 1 95 ? -12.517 -10.672 19.587 1.00 97.62 95 GLN A C 1
ATOM 780 O O . GLN A 1 95 ? -13.569 -11.318 19.619 1.00 97.62 95 GLN A O 1
ATOM 785 N N . ILE A 1 96 ? -12.222 -9.846 18.579 1.00 97.56 96 ILE A N 1
ATOM 786 C CA . ILE A 1 96 ? -13.097 -9.693 17.418 1.00 97.56 96 ILE A CA 1
ATOM 787 C C . ILE A 1 96 ? -13.192 -11.040 16.704 1.00 97.56 96 ILE A C 1
ATOM 789 O O . ILE A 1 96 ? -12.182 -11.677 16.402 1.00 97.56 96 ILE A O 1
ATOM 793 N N . ARG A 1 97 ? -14.424 -11.476 16.438 1.00 97.94 97 ARG A N 1
ATOM 794 C CA . ARG A 1 97 ? -14.688 -12.763 15.793 1.00 97.94 97 ARG A CA 1
ATOM 795 C C . ARG A 1 97 ? -14.125 -12.774 14.373 1.00 97.94 97 ARG A C 1
ATOM 797 O O . ARG A 1 97 ? -14.160 -11.757 13.681 1.00 97.94 97 ARG A O 1
ATOM 804 N N . GLU A 1 98 ? -13.646 -13.930 13.924 1.00 97.19 98 GLU A N 1
ATOM 805 C CA . GLU A 1 98 ? -12.997 -14.091 12.614 1.00 97.19 98 GLU A CA 1
ATOM 806 C C . GLU A 1 98 ? -13.892 -13.640 11.446 1.00 97.19 98 GLU A C 1
ATOM 808 O O . GLU A 1 98 ? -13.422 -12.968 10.529 1.00 97.19 98 GLU A O 1
ATOM 813 N N . ASP A 1 99 ? -15.201 -13.909 11.526 1.00 98.12 99 ASP A N 1
ATOM 814 C CA . ASP A 1 99 ? -16.210 -13.478 10.546 1.00 98.12 99 ASP A CA 1
ATOM 815 C C . ASP A 1 99 ? -16.384 -11.949 10.482 1.00 98.12 99 ASP A C 1
ATOM 817 O O . ASP A 1 99 ? -16.935 -11.420 9.517 1.00 98.12 99 ASP A O 1
ATOM 821 N N . GLN A 1 100 ? -15.907 -11.224 11.496 1.00 97.62 100 GLN A N 1
ATOM 822 C CA . GLN A 1 100 ? -16.046 -9.775 11.637 1.00 97.62 100 GLN A CA 1
ATOM 823 C C . GLN A 1 100 ? -14.747 -9.004 11.398 1.00 97.62 100 GLN A C 1
ATOM 825 O O . GLN A 1 100 ? -14.807 -7.784 11.233 1.00 97.62 100 GLN A O 1
ATOM 830 N N . VAL A 1 101 ? -13.593 -9.675 11.332 1.00 97.69 101 VAL A N 1
ATOM 831 C CA . VAL A 1 101 ? -12.271 -9.035 11.197 1.00 97.69 101 VAL A CA 1
ATOM 832 C C . VAL A 1 101 ? -12.219 -8.077 10.009 1.00 97.69 101 VAL A C 1
ATOM 834 O O . VAL A 1 101 ? -11.774 -6.937 10.153 1.00 97.69 101 VAL A O 1
ATOM 837 N N . PHE A 1 102 ? -12.715 -8.498 8.844 1.00 97.94 102 PHE A N 1
ATOM 838 C CA . PHE A 1 102 ? -12.711 -7.657 7.647 1.00 97.94 102 PHE A CA 1
ATOM 839 C C . PHE A 1 102 ? -13.562 -6.392 7.824 1.00 97.94 102 PHE A C 1
ATOM 841 O O . PHE A 1 102 ? -13.091 -5.280 7.578 1.00 97.94 102 PHE A O 1
ATOM 848 N N . ALA A 1 103 ? -14.804 -6.550 8.293 1.00 98.12 103 ALA A N 1
ATOM 849 C CA . ALA A 1 103 ? -15.724 -5.433 8.499 1.00 98.12 103 ALA A CA 1
ATOM 850 C C . ALA A 1 103 ? -15.191 -4.448 9.552 1.00 98.12 103 ALA A C 1
ATOM 852 O O . ALA A 1 103 ? -15.223 -3.235 9.336 1.00 98.12 103 ALA A O 1
ATOM 853 N N . TYR A 1 104 ? -14.649 -4.972 10.655 1.00 98.25 104 TYR A N 1
ATOM 854 C CA . TYR A 1 104 ? -14.017 -4.183 11.708 1.00 98.25 104 TYR A CA 1
ATOM 855 C C . TYR A 1 104 ? -12.820 -3.390 11.175 1.00 98.25 104 TYR A C 1
ATOM 857 O O . TYR A 1 104 ? -12.735 -2.181 11.383 1.00 98.25 104 TYR A O 1
ATOM 865 N N . THR A 1 105 ? -11.942 -4.044 10.412 1.00 98.00 105 THR A N 1
ATOM 866 C CA . THR A 1 105 ? -10.755 -3.417 9.813 1.00 98.00 105 THR A CA 1
ATOM 867 C C . THR A 1 105 ? -11.141 -2.266 8.887 1.00 98.00 105 THR A C 1
ATOM 869 O O . THR A 1 105 ? -10.621 -1.161 9.022 1.00 98.00 105 THR A O 1
ATOM 872 N N . ALA A 1 106 ? -12.100 -2.484 7.982 1.00 97.75 106 ALA A N 1
ATOM 873 C CA . ALA A 1 106 ? -12.567 -1.450 7.061 1.00 97.75 106 ALA A CA 1
ATOM 874 C C . ALA A 1 106 ? -13.201 -0.254 7.792 1.00 97.75 106 ALA A C 1
ATOM 876 O O . ALA A 1 106 ? -12.963 0.898 7.423 1.00 97.75 106 ALA A O 1
ATOM 877 N N . MET A 1 107 ? -13.995 -0.514 8.835 1.00 98.00 107 MET A N 1
ATOM 878 C CA . MET A 1 107 ? -14.565 0.536 9.679 1.00 98.00 107 MET A CA 1
ATOM 879 C C . MET A 1 107 ? -13.465 1.336 10.385 1.00 98.00 107 MET A C 1
ATOM 881 O O . MET A 1 107 ? -13.479 2.566 10.325 1.00 98.00 107 MET A O 1
ATOM 885 N N . ARG A 1 108 ? -12.507 0.661 11.030 1.00 97.81 108 ARG A N 1
ATOM 886 C CA . ARG A 1 108 ? -11.466 1.328 11.815 1.00 97.81 108 ARG A CA 1
ATOM 887 C C . ARG A 1 108 ? -10.503 2.125 10.936 1.00 97.81 108 ARG A C 1
ATOM 889 O O . ARG A 1 108 ? -10.174 3.245 11.302 1.00 97.81 108 ARG A O 1
ATOM 896 N N . LEU A 1 109 ? -10.155 1.642 9.738 1.00 96.88 109 LEU A N 1
ATOM 897 C CA . LEU A 1 109 ? -9.380 2.422 8.759 1.00 96.88 109 LEU A CA 1
ATOM 898 C C . LEU A 1 109 ? -10.060 3.757 8.408 1.00 96.88 109 LEU A C 1
ATOM 900 O O . LEU A 1 109 ? -9.397 4.789 8.358 1.00 96.88 109 LEU A O 1
ATOM 904 N N . ARG A 1 110 ? -11.388 3.765 8.213 1.00 95.75 110 ARG A N 1
ATOM 905 C CA . ARG A 1 110 ? -12.140 5.009 7.951 1.00 95.75 110 ARG A CA 1
ATOM 906 C C . ARG A 1 110 ? -12.137 5.952 9.150 1.00 95.75 110 ARG A C 1
ATOM 908 O O . ARG A 1 110 ? -12.035 7.164 8.968 1.00 95.75 110 ARG A O 1
ATOM 915 N N . GLN A 1 111 ? -12.274 5.403 10.357 1.00 96.50 111 GLN A N 1
ATOM 916 C CA . GLN A 1 111 ? -12.235 6.188 11.590 1.00 96.50 111 GLN A CA 1
ATOM 917 C C . GLN A 1 111 ? -10.861 6.826 11.789 1.00 96.50 111 GLN A C 1
ATOM 919 O O . GLN A 1 111 ? -10.798 8.038 11.952 1.00 96.50 111 GLN A O 1
ATOM 924 N N . ILE A 1 112 ? -9.781 6.049 11.666 1.00 95.19 112 ILE A N 1
ATOM 925 C CA . ILE A 1 112 ? -8.402 6.550 11.749 1.00 95.19 112 ILE A CA 1
ATOM 926 C C . ILE A 1 112 ? -8.168 7.652 10.710 1.00 95.19 112 ILE A C 1
ATOM 928 O O . ILE A 1 112 ? -7.675 8.717 11.064 1.00 95.19 112 ILE A O 1
ATOM 932 N N . GLY A 1 113 ? -8.581 7.450 9.453 1.00 92.50 113 GLY A N 1
ATOM 933 C CA . GLY A 1 113 ? -8.466 8.490 8.423 1.00 92.50 113 GLY A CA 1
ATOM 934 C C . GLY A 1 113 ? -9.196 9.784 8.802 1.00 92.50 113 GLY A C 1
ATOM 935 O O . GLY A 1 113 ? -8.631 10.867 8.712 1.00 92.50 113 GLY A O 1
ATOM 936 N N . SER A 1 114 ? -10.420 9.673 9.327 1.00 93.81 114 SER A N 1
ATOM 937 C CA . SER A 1 114 ? -11.196 10.840 9.775 1.00 93.81 114 SER A CA 1
ATOM 938 C C . SER A 1 114 ? -10.573 11.533 10.997 1.00 93.81 114 SER A C 1
ATOM 940 O O . SER A 1 114 ? -10.631 12.755 11.114 1.00 93.81 114 SER A O 1
ATOM 942 N N . GLU A 1 115 ? -9.999 10.766 11.928 1.00 92.81 115 GLU A N 1
ATOM 943 C CA . GLU A 1 115 ? -9.285 11.276 13.105 1.00 92.81 115 GLU A CA 1
ATOM 944 C C . GLU A 1 115 ? -8.033 12.067 12.686 1.00 92.81 115 GLU A C 1
ATOM 946 O O . GLU A 1 115 ? -7.816 13.168 13.197 1.00 92.81 115 GLU A O 1
ATOM 951 N N . LEU A 1 116 ? -7.266 11.562 11.713 1.00 89.25 116 LEU A N 1
ATOM 952 C CA . LEU A 1 116 ? -6.086 12.236 11.158 1.00 89.25 116 LEU A CA 1
ATOM 953 C C . LEU A 1 116 ? -6.446 13.544 10.443 1.00 89.25 116 LEU A C 1
ATOM 955 O O . LEU A 1 116 ? -5.851 14.579 10.745 1.00 89.25 116 LEU A O 1
ATOM 959 N N . ASP A 1 117 ? -7.470 13.530 9.585 1.00 89.19 117 ASP A N 1
ATOM 960 C CA . ASP A 1 117 ? -7.951 14.731 8.884 1.00 89.19 117 ASP A CA 1
ATOM 961 C C . ASP A 1 117 ? -8.380 15.838 9.861 1.00 89.19 117 ASP A C 1
ATOM 963 O O . ASP A 1 117 ? -8.232 17.034 9.596 1.00 89.19 117 ASP A O 1
ATOM 967 N N . ASN A 1 118 ? -8.974 15.450 10.992 1.00 90.81 118 ASN A N 1
ATOM 968 C CA . ASN A 1 118 ? -9.389 16.390 12.028 1.00 90.81 118 ASN A CA 1
ATOM 969 C C . ASN A 1 118 ? -8.190 16.929 12.814 1.00 90.81 118 ASN A C 1
ATOM 971 O O . ASN A 1 118 ? -8.170 18.118 13.141 1.00 90.81 118 ASN A O 1
ATOM 975 N N . LEU A 1 119 ? -7.190 16.084 13.085 1.00 87.94 119 LEU A N 1
ATOM 976 C CA . LEU A 1 119 ? -5.961 16.486 13.762 1.00 87.94 119 LEU A CA 1
ATOM 977 C C . LEU A 1 119 ? -5.208 17.542 12.941 1.00 87.94 119 LEU A C 1
ATOM 979 O O . LEU A 1 119 ? -4.855 18.588 13.483 1.00 87.94 119 LEU A O 1
ATOM 983 N N . GLU A 1 120 ? -5.058 17.321 11.632 1.00 84.88 120 GLU A N 1
ATOM 984 C CA . GLU A 1 120 ? -4.385 18.246 10.712 1.00 84.88 120 GLU A CA 1
ATOM 985 C C . GLU A 1 120 ? -5.068 19.622 10.669 1.00 84.88 120 GLU A C 1
ATOM 987 O O . GLU A 1 120 ? -4.407 20.658 10.711 1.00 84.88 120 GLU A O 1
ATOM 992 N N . LYS A 1 121 ? -6.405 19.655 10.674 1.00 86.81 121 LYS A N 1
ATOM 993 C CA . LYS A 1 121 ? -7.179 20.910 10.711 1.00 86.81 121 LYS A CA 1
ATOM 994 C C . LYS A 1 121 ? -7.057 21.659 12.037 1.00 86.81 121 LYS A C 1
ATOM 996 O O . LYS A 1 121 ? -7.253 22.872 12.065 1.00 86.81 121 LYS A O 1
ATOM 1001 N N . SER A 1 122 ? -6.800 20.940 13.127 1.00 81.06 122 SER A N 1
ATOM 1002 C CA . SER A 1 122 ? -6.695 21.499 14.480 1.00 81.06 122 SER A CA 1
ATOM 1003 C C . SER A 1 122 ? -5.272 21.900 14.877 1.00 81.06 122 SER A C 1
ATOM 1005 O O . SER A 1 122 ? -5.097 22.596 15.877 1.00 81.06 122 SER A O 1
ATOM 1007 N N . ALA A 1 123 ? -4.262 21.483 14.108 1.00 75.31 123 ALA A N 1
ATOM 1008 C CA . ALA A 1 123 ? -2.876 21.833 14.370 1.00 75.31 123 ALA A CA 1
ATOM 1009 C C . ALA A 1 1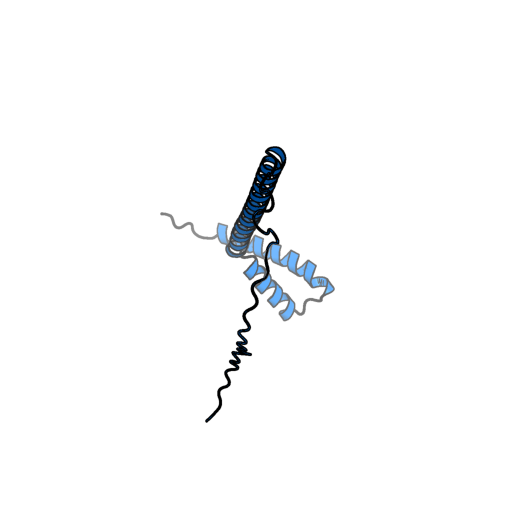23 ? -2.658 23.342 14.124 1.00 75.31 123 ALA A C 1
ATOM 1011 O O . ALA A 1 123 ? -3.006 23.843 13.048 1.00 75.31 123 ALA A O 1
ATOM 1012 N N . PRO A 1 124 ? -2.103 24.097 15.094 1.00 70.56 124 PRO A N 1
ATOM 1013 C CA . PRO A 1 124 ? -1.758 25.492 14.871 1.00 70.56 124 PRO A CA 1
ATOM 1014 C C . PRO A 1 124 ? -0.717 25.559 13.753 1.00 70.56 124 P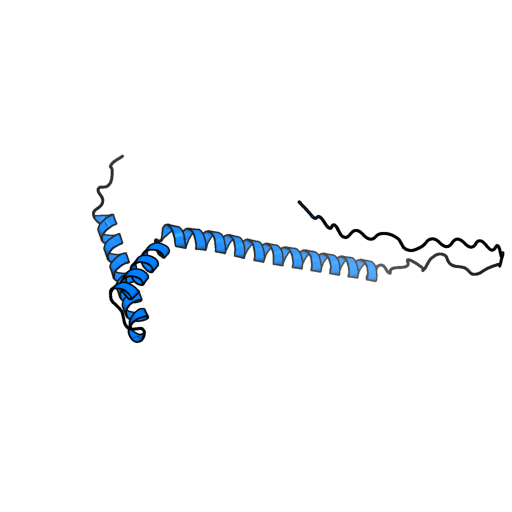RO A C 1
ATOM 1016 O O . PRO A 1 124 ? 0.328 24.915 13.826 1.00 70.56 124 PRO A O 1
ATOM 1019 N N . LYS A 1 125 ? -1.013 26.325 12.701 1.00 70.75 125 LYS A N 1
ATOM 1020 C CA . LYS A 1 125 ? -0.024 26.631 11.670 1.00 70.75 125 LYS A CA 1
ATO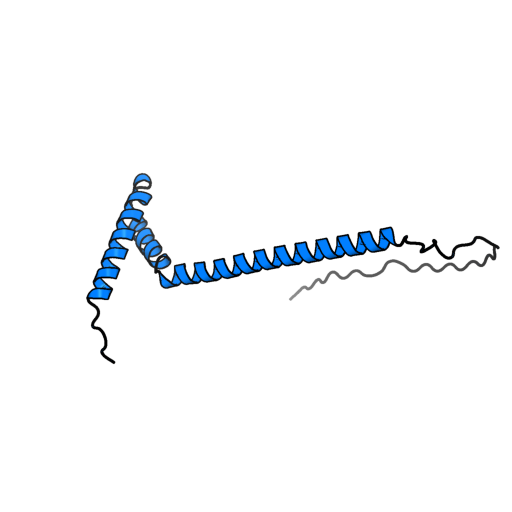M 1021 C C . LYS A 1 125 ? 1.035 27.504 12.330 1.00 70.75 125 LYS A C 1
ATOM 1023 O O . LYS A 1 125 ? 0.725 28.628 12.714 1.00 70.75 125 LYS A O 1
ATOM 1028 N N . GLU A 1 126 ? 2.243 26.981 12.509 1.00 62.69 126 GLU A N 1
ATOM 1029 C CA . GLU A 1 126 ? 3.392 27.815 12.855 1.00 62.69 126 GLU A CA 1
ATOM 1030 C C . GLU A 1 126 ? 3.570 28.831 11.717 1.00 62.69 126 GLU A C 1
ATOM 1032 O O . GLU A 1 126 ? 3.955 28.477 10.602 1.00 62.69 126 GLU A O 1
ATOM 1037 N N . GLU A 1 127 ? 3.171 30.080 11.970 1.00 54.50 127 GLU A N 1
ATOM 1038 C CA . GLU A 1 127 ? 3.439 31.213 11.088 1.00 54.50 127 GLU A CA 1
ATOM 1039 C C . GLU A 1 127 ? 4.962 31.410 11.038 1.00 54.50 127 GLU A C 1
ATOM 1041 O O . GLU A 1 127 ? 5.585 31.693 12.063 1.00 54.50 127 GLU A O 1
ATOM 1046 N N . GLN A 1 128 ? 5.552 31.199 9.857 1.00 42.75 128 GLN A N 1
ATOM 1047 C CA . GLN A 1 128 ? 6.921 31.617 9.534 1.00 42.75 128 GLN A CA 1
ATOM 1048 C C . GLN A 1 128 ? 6.944 33.079 9.096 1.00 42.75 128 GLN A C 1
ATOM 1050 O O . GLN A 1 128 ? 6.037 33.471 8.324 1.00 42.75 128 GLN A O 1
#

Foldseek 3Di:
DDDDDDDDDDDDDDDDDDDDDDDDDDDDDDPDPCCDPVNVVVVVVVVVVVVVVVVVVVVVVVVVVVVVVVVVVCCVVVCVVVLVVVLVVCCVVVVPDPVCSVVSSVVSVVVVVVVVVVVVVPDDPPDD